Protein AF-A0A317GYB8-F1 (afdb_monomer_lite)

pLDDT: mean 86.8, std 8.19, range [47.94, 96.81]

Foldseek 3Di:
DVVVLVVLLVVLVVVCVVVVQDQDDDDPPPVVVVVVNVVSVVVCCCSRVVVSVVVVVVVVVVVVVVCVVVVVPVDPDDDDPDDDDDDVVNVVVVVVVVVVVVVVVVVVVVVVVVVVD

Secondary structure (DSSP, 8-state):
-HHHHHHHHHHHHHHHHHTT---PPPPTT-HHHHHHHHHHHHHHHHHHHHHHHHHHHHHHHHHHHHHHHTTTTSSSSPPPSS--PPPHHHHHHHHHHHHHHHHHHHHHHHHHHTT--

Radius of gyration: 27.17 Å; chains: 1; bounding box: 55×58×52 Å

Structure (mmCIF, N/CA/C/O backbone):
data_AF-A0A317GYB8-F1
#
_entry.id   AF-A0A317GYB8-F1
#
loop_
_atom_site.group_PDB
_atom_site.id
_atom_site.type_symbol
_atom_site.label_atom_id
_atom_site.label_alt_id
_atom_site.label_comp_id
_atom_site.label_asym_id
_atom_site.label_entity_id
_atom_site.label_seq_id
_atom_site.pdbx_PDB_ins_code
_atom_site.Cartn_x
_atom_site.Cartn_y
_atom_site.Cartn_z
_atom_site.occupancy
_atom_site.B_iso_or_equiv
_atom_site.auth_seq_id
_atom_site.auth_comp_id
_atom_site.auth_asym_id
_atom_site.auth_atom_id
_atom_site.pdbx_PDB_model_num
ATOM 1 N N . PHE A 1 1 ? -5.951 -6.528 -1.187 1.00 78.00 1 PHE A N 1
ATOM 2 C CA . PHE A 1 1 ? -5.927 -5.992 0.193 1.00 78.00 1 PHE A CA 1
ATOM 3 C C . PHE A 1 1 ? -6.118 -4.489 0.255 1.00 78.00 1 PHE A C 1
ATOM 5 O O . PHE A 1 1 ? -7.023 -4.073 0.957 1.00 78.00 1 PHE A O 1
ATOM 12 N N . LEU A 1 2 ? -5.354 -3.682 -0.494 1.00 83.19 2 LEU A N 1
ATOM 13 C CA . LEU A 1 2 ? -5.526 -2.219 -0.523 1.00 83.19 2 LEU A CA 1
ATOM 14 C C . LEU A 1 2 ? -6.976 -1.738 -0.734 1.00 83.19 2 LEU A C 1
ATOM 16 O O . LEU A 1 2 ? -7.438 -0.978 0.111 1.00 83.19 2 LEU A O 1
ATOM 20 N N . PRO A 1 3 ? -7.738 -2.206 -1.746 1.00 90.25 3 PRO A N 1
ATOM 21 C CA . PRO A 1 3 ? -9.119 -1.742 -1.925 1.00 90.25 3 PRO A CA 1
ATOM 22 C C . PRO A 1 3 ? -10.014 -2.066 -0.718 1.00 90.25 3 PRO A C 1
ATOM 24 O O . PRO A 1 3 ? -10.747 -1.208 -0.245 1.00 90.25 3 PRO A O 1
ATOM 27 N N . GLN A 1 4 ? -9.875 -3.265 -0.146 1.00 88.19 4 GLN A N 1
ATOM 28 C CA . GLN A 1 4 ? -10.624 -3.680 1.047 1.00 88.19 4 GLN A CA 1
ATOM 29 C C . GLN A 1 4 ? -10.243 -2.869 2.294 1.00 88.19 4 GLN A C 1
ATOM 31 O O . GLN A 1 4 ? -11.084 -2.617 3.151 1.00 88.19 4 GLN A O 1
ATOM 36 N N . LEU A 1 5 ? -8.974 -2.472 2.430 1.00 88.12 5 LEU A N 1
ATOM 37 C CA . LEU A 1 5 ? -8.531 -1.612 3.529 1.00 88.12 5 LEU A CA 1
ATOM 38 C C . LEU A 1 5 ? -9.099 -0.199 3.391 1.00 88.12 5 LEU A C 1
ATOM 40 O O . LEU A 1 5 ? -9.529 0.368 4.393 1.00 88.12 5 LEU A O 1
ATOM 44 N N . VAL A 1 6 ? -9.142 0.345 2.173 1.00 90.25 6 VAL A N 1
ATOM 45 C CA . VAL A 1 6 ? -9.744 1.658 1.897 1.00 90.25 6 VAL A CA 1
ATOM 46 C C . VAL A 1 6 ? -11.230 1.649 2.242 1.00 90.25 6 VAL A C 1
ATOM 48 O O . VAL A 1 6 ? -11.672 2.502 3.004 1.00 90.25 6 VAL A O 1
ATOM 51 N N . GLU A 1 7 ? -11.976 0.648 1.779 1.00 91.88 7 GLU A N 1
ATOM 52 C CA . GLU A 1 7 ? -13.403 0.488 2.086 1.00 91.88 7 GLU A CA 1
ATOM 53 C C . GLU A 1 7 ? -13.669 0.376 3.597 1.00 91.88 7 GLU A C 1
ATOM 55 O O . GLU A 1 7 ? -14.547 1.030 4.151 1.00 91.88 7 GLU A O 1
ATOM 60 N N . ARG A 1 8 ? -12.856 -0.401 4.319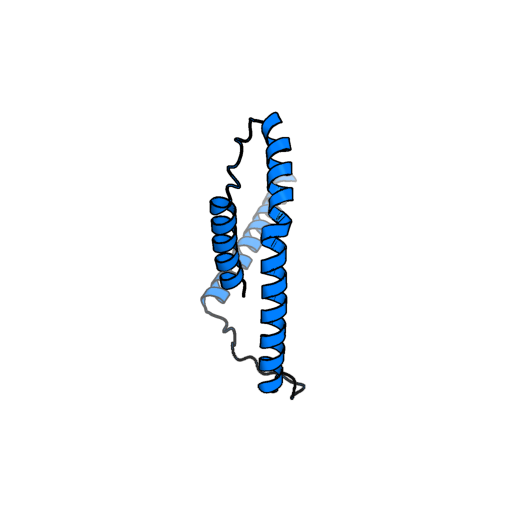 1.00 88.88 8 ARG A N 1
ATOM 61 C CA . ARG A 1 8 ? -12.972 -0.499 5.784 1.00 88.88 8 ARG A CA 1
ATOM 62 C C . ARG A 1 8 ? -12.637 0.820 6.475 1.00 88.88 8 ARG A C 1
ATOM 64 O O . ARG A 1 8 ? -13.249 1.156 7.484 1.00 88.88 8 ARG A O 1
ATOM 71 N N . THR A 1 9 ? -11.674 1.563 5.939 1.00 89.50 9 THR A N 1
ATOM 72 C CA . THR A 1 9 ? -11.283 2.871 6.471 1.00 89.50 9 THR A CA 1
ATOM 73 C C . THR A 1 9 ? -12.410 3.883 6.294 1.00 89.50 9 THR A C 1
ATOM 75 O O . THR A 1 9 ? -12.722 4.591 7.246 1.00 89.50 9 THR A O 1
ATOM 78 N N . THR A 1 10 ? -13.075 3.928 5.134 1.00 90.38 10 THR A N 1
ATOM 79 C CA . THR A 1 10 ? -14.205 4.845 4.909 1.00 90.38 10 THR A CA 1
ATOM 80 C C . THR A 1 10 ? -15.386 4.524 5.823 1.00 90.38 10 THR A C 1
ATOM 82 O O . THR A 1 10 ? -15.948 5.441 6.420 1.00 90.38 10 THR A O 1
ATOM 85 N N . VAL A 1 11 ? -15.702 3.242 6.026 1.00 90.62 11 VAL A N 1
ATOM 86 C CA . VAL A 1 11 ? -16.730 2.814 6.991 1.00 90.62 11 VAL A CA 1
ATOM 87 C C . VAL A 1 11 ? -16.359 3.232 8.416 1.00 90.62 11 VAL A C 1
ATOM 89 O O . VAL A 1 11 ? -17.193 3.768 9.141 1.00 90.62 11 VAL A O 1
ATOM 92 N N . LEU A 1 12 ? -15.104 3.045 8.833 1.00 90.00 12 LEU A N 1
ATOM 93 C CA . LEU A 1 12 ? -14.664 3.469 10.166 1.00 90.00 12 LEU A CA 1
ATOM 94 C C . LEU A 1 12 ? -14.715 4.987 10.339 1.00 90.00 12 LEU A C 1
ATOM 96 O O . LEU A 1 12 ? -15.111 5.457 11.404 1.00 90.00 12 LEU A O 1
ATOM 100 N N . VAL A 1 13 ? -14.382 5.754 9.300 1.00 88.12 13 VAL A N 1
ATOM 101 C CA . VAL A 1 13 ? -14.536 7.214 9.303 1.00 88.12 13 VAL A CA 1
ATOM 102 C C . VAL A 1 13 ? -16.006 7.602 9.477 1.00 88.12 13 VAL A C 1
ATOM 104 O O . VAL A 1 13 ? -16.301 8.469 10.297 1.00 88.12 13 VAL A O 1
ATOM 107 N N . GLN A 1 14 ? -16.937 6.928 8.798 1.00 88.94 14 GLN A N 1
ATOM 108 C CA . GLN A 1 14 ? -18.375 7.158 8.986 1.00 88.94 14 GLN A CA 1
ATOM 109 C C . GLN A 1 14 ? -18.834 6.814 10.410 1.00 88.94 14 GLN A C 1
ATOM 111 O O . GLN A 1 14 ? -19.559 7.589 11.027 1.00 88.94 14 GLN A O 1
ATOM 116 N N . VAL A 1 15 ? -18.376 5.695 10.979 1.00 90.19 15 VAL A N 1
ATOM 117 C CA . VAL A 1 15 ? -18.691 5.313 12.369 1.00 90.19 15 VAL A CA 1
ATOM 118 C C . VAL A 1 15 ? -18.174 6.354 13.363 1.00 90.19 15 VAL A C 1
ATOM 120 O O . VAL A 1 15 ? -18.862 6.699 14.322 1.00 90.19 15 VAL A O 1
ATOM 123 N N . VAL A 1 16 ? -16.971 6.874 13.133 1.00 88.88 16 VAL A N 1
ATOM 124 C CA . VAL A 1 16 ? -16.384 7.950 13.937 1.00 88.88 16 VAL A CA 1
ATOM 125 C C . VAL A 1 16 ? -17.213 9.233 13.828 1.00 88.88 16 VAL A C 1
ATOM 127 O O . VAL A 1 16 ? -17.499 9.851 14.853 1.00 88.88 16 VAL A O 1
ATOM 130 N N . GLN A 1 17 ? -17.672 9.594 12.628 1.00 87.88 17 GLN A N 1
ATOM 131 C CA . GLN A 1 17 ? -18.559 10.744 12.425 1.00 87.88 17 GLN A CA 1
ATOM 132 C C . GLN A 1 17 ? -19.902 10.572 13.150 1.00 87.88 17 GLN A C 1
ATOM 134 O O . GLN A 1 17 ? -20.348 11.493 13.831 1.00 87.88 17 GLN A O 1
ATOM 139 N N . VAL A 1 18 ? -20.511 9.380 13.096 1.00 89.81 18 VAL A N 1
ATOM 140 C CA . VAL A 1 18 ? -21.752 9.060 13.832 1.00 89.81 18 VAL A CA 1
ATOM 141 C C . VAL A 1 18 ? -21.551 9.125 15.350 1.00 89.81 18 VAL A C 1
ATOM 143 O O . VAL A 1 18 ? -22.463 9.511 16.077 1.00 89.81 18 VAL A O 1
ATOM 146 N N . ARG A 1 19 ? -20.348 8.817 15.850 1.00 85.88 19 ARG A N 1
ATOM 147 C CA . ARG A 1 19 ? -19.984 8.994 17.269 1.00 85.88 19 ARG A CA 1
ATOM 148 C C . ARG A 1 19 ? -19.813 10.462 17.690 1.00 85.88 19 ARG A C 1
ATOM 150 O O . ARG A 1 19 ? -19.495 10.712 18.849 1.00 85.88 19 ARG A O 1
ATOM 157 N N . GLY A 1 20 ? -20.021 11.418 16.784 1.00 82.38 20 GLY A N 1
ATOM 158 C CA . GLY A 1 20 ? -19.946 12.852 17.066 1.00 82.38 20 GLY A CA 1
ATOM 159 C C . GLY A 1 20 ? -18.554 13.457 16.887 1.00 82.38 20 GLY A C 1
ATOM 160 O O . GLY A 1 20 ? -18.337 14.608 17.265 1.00 82.38 20 GLY A O 1
ATOM 161 N N . TYR A 1 21 ? -17.598 12.719 16.313 1.00 83.50 21 TYR A N 1
ATOM 162 C CA . TYR A 1 21 ? -16.298 13.288 15.967 1.00 83.50 21 TYR A CA 1
ATOM 163 C C . TYR A 1 21 ? -16.390 14.045 14.643 1.00 83.50 21 TYR A C 1
ATOM 165 O O . TYR A 1 21 ? -16.518 13.453 13.572 1.00 83.50 21 TYR A O 1
ATOM 173 N N . ASP A 1 22 ? -16.269 15.367 14.718 1.00 78.62 22 ASP A N 1
ATOM 174 C CA . ASP A 1 22 ? -16.180 16.212 13.536 1.00 78.62 22 ASP A CA 1
ATOM 175 C C . ASP A 1 22 ? -14.726 16.289 13.031 1.00 78.62 22 ASP A C 1
ATOM 177 O O . ASP A 1 22 ? -13.849 16.867 13.689 1.00 78.62 22 ASP A O 1
ATOM 181 N N . LEU A 1 23 ? -14.487 15.681 11.864 1.00 79.44 23 LEU A N 1
ATOM 182 C CA . LEU A 1 23 ? -13.208 15.644 11.145 1.00 79.44 23 LEU A CA 1
ATOM 183 C C . LEU A 1 23 ? -13.114 16.723 10.048 1.00 79.44 23 LEU A C 1
ATOM 185 O O . LEU A 1 23 ? -12.291 16.607 9.141 1.00 79.44 23 LEU A O 1
ATOM 189 N N . THR A 1 24 ? -13.944 17.768 10.097 1.00 82.25 24 THR A N 1
ATOM 190 C CA . THR A 1 24 ? -13.872 18.897 9.158 1.00 82.25 24 THR A CA 1
ATOM 191 C C . THR A 1 24 ? -12.483 19.542 9.133 1.00 82.25 24 THR A C 1
ATOM 193 O O . THR A 1 24 ? -11.928 19.939 10.164 1.00 82.25 24 THR A O 1
ATOM 196 N N . LEU A 1 25 ? -11.914 19.655 7.928 1.00 80.06 25 LEU A N 1
ATOM 197 C CA . LEU A 1 25 ? -10.609 20.275 7.725 1.00 80.06 25 LEU A CA 1
ATOM 198 C C . LEU A 1 25 ? -10.720 21.801 7.900 1.00 80.06 25 LEU A C 1
ATOM 200 O O . LEU A 1 25 ? -11.547 22.429 7.230 1.00 80.06 25 LEU A O 1
ATOM 204 N N . PRO A 1 26 ? -9.879 22.429 8.744 1.00 84.56 26 PRO A N 1
ATOM 205 C CA . PRO A 1 26 ? -9.799 23.883 8.810 1.00 84.56 26 PRO A CA 1
ATOM 206 C C . PRO A 1 26 ? -9.227 24.451 7.503 1.00 84.56 26 PRO A C 1
ATOM 208 O O . PRO A 1 26 ? -8.368 23.844 6.859 1.00 84.56 26 PRO A O 1
ATOM 211 N N . ARG A 1 27 ? -9.672 25.653 7.108 1.00 84.88 27 ARG A N 1
ATOM 212 C CA . ARG A 1 27 ? -9.084 26.357 5.953 1.00 84.88 27 ARG A CA 1
ATOM 213 C C . ARG A 1 27 ? -7.620 26.687 6.257 1.00 84.88 27 ARG A C 1
ATOM 215 O O . ARG A 1 27 ? -7.273 27.006 7.390 1.00 84.88 27 ARG A O 1
ATOM 222 N N . TRP A 1 28 ? -6.761 26.657 5.241 1.00 78.81 28 TRP A N 1
ATOM 223 C CA . TRP A 1 28 ? -5.309 26.806 5.418 1.00 78.81 28 TRP A CA 1
ATOM 224 C C . TRP A 1 28 ? -4.876 28.110 6.115 1.00 78.81 28 TRP A C 1
ATOM 226 O O . TRP A 1 28 ? -3.917 28.100 6.875 1.00 78.81 28 TRP A O 1
ATOM 236 N N . TRP A 1 29 ? -5.630 29.202 5.948 1.00 79.94 29 TRP A N 1
ATOM 237 C CA . TRP A 1 29 ? -5.384 30.491 6.612 1.00 79.94 29 TRP A CA 1
ATOM 238 C C . TRP A 1 29 ? -5.757 30.539 8.108 1.00 79.94 29 TRP A C 1
ATOM 240 O O . TRP A 1 29 ? -5.445 31.510 8.790 1.00 79.94 29 TRP A O 1
ATOM 250 N N . GLN A 1 30 ? -6.449 29.529 8.643 1.00 82.69 30 GLN A N 1
ATOM 251 C CA . GLN A 1 30 ? -6.950 29.505 10.023 1.00 82.69 30 GLN A CA 1
ATOM 252 C C . GLN A 1 30 ? -5.959 28.818 10.977 1.00 82.69 30 GLN A C 1
ATOM 254 O O . GLN A 1 30 ? -6.272 27.810 11.613 1.00 82.69 30 GLN A O 1
ATOM 259 N N . THR A 1 31 ? -4.755 29.379 11.104 1.00 76.75 31 THR A N 1
ATOM 260 C CA . THR A 1 31 ? -3.642 28.841 11.913 1.00 76.75 31 THR A CA 1
ATOM 261 C C . THR A 1 31 ? -3.974 28.479 13.373 1.00 76.75 31 THR A C 1
ATOM 263 O O . THR A 1 31 ? -3.530 27.413 13.802 1.00 76.75 31 THR A O 1
ATOM 266 N N . PRO A 1 32 ? -4.782 29.227 14.160 1.00 79.69 32 PRO A N 1
ATOM 267 C CA . PRO A 1 32 ? -5.058 28.829 15.547 1.00 79.69 32 PRO A CA 1
ATOM 268 C C . PRO A 1 32 ? -5.976 27.599 15.657 1.00 79.69 32 PRO A C 1
ATOM 270 O O . PRO A 1 32 ? -5.931 26.870 16.648 1.00 79.69 32 PRO A O 1
ATOM 273 N N . TYR A 1 33 ? -6.782 27.316 14.628 1.00 80.94 33 TYR A N 1
ATOM 274 C CA . TYR A 1 33 ? -7.692 26.166 14.608 1.00 80.94 33 TYR A CA 1
ATOM 275 C C . TYR A 1 33 ? -6.977 24.855 14.258 1.00 80.94 33 TYR A C 1
ATOM 277 O O . TYR A 1 33 ? -7.483 23.776 14.579 1.00 80.94 33 TYR A O 1
ATOM 285 N N . TRP A 1 34 ? -5.782 24.937 13.664 1.00 81.94 34 TRP A N 1
ATOM 286 C CA . TRP A 1 34 ? -4.964 23.774 13.321 1.00 81.94 34 TRP A CA 1
ATOM 287 C C . TRP A 1 34 ? -4.502 22.990 14.553 1.00 81.94 34 TRP A C 1
ATOM 289 O O . TRP A 1 34 ? -4.623 21.767 14.562 1.00 81.94 34 TRP A O 1
ATOM 299 N N . PHE A 1 35 ? -4.072 23.659 15.629 1.00 84.12 35 PHE A N 1
ATOM 300 C CA . PHE A 1 35 ? -3.673 22.974 16.869 1.00 84.12 35 PHE A CA 1
ATOM 301 C C . PHE A 1 35 ? -4.826 22.165 17.477 1.00 84.12 35 PHE A C 1
ATOM 303 O O . PHE A 1 35 ? -4.663 21.002 17.851 1.00 84.12 35 PHE A O 1
ATOM 310 N N . ARG A 1 36 ? -6.031 22.748 17.503 1.00 83.19 36 ARG A N 1
ATOM 311 C CA . ARG A 1 36 ? -7.241 22.072 17.994 1.00 83.19 36 ARG A CA 1
ATOM 312 C C . ARG A 1 36 ? -7.684 20.935 17.069 1.00 83.19 36 ARG A C 1
ATOM 314 O O . ARG A 1 36 ? -8.214 19.933 17.542 1.00 83.19 36 ARG A O 1
ATOM 321 N N . TYR A 1 37 ? -7.485 21.075 15.759 1.00 85.75 37 TYR A N 1
ATOM 322 C CA . TYR A 1 37 ? -7.740 20.010 14.789 1.00 85.75 37 TYR A CA 1
ATOM 323 C C . TYR A 1 37 ? -6.798 18.817 14.994 1.00 85.75 37 TYR A C 1
ATOM 325 O O . TYR A 1 37 ? -7.278 17.692 15.097 1.00 85.75 37 TYR A O 1
ATOM 333 N N . ILE A 1 38 ? -5.492 19.049 15.166 1.00 85.25 38 ILE A N 1
ATOM 334 C CA . ILE A 1 38 ? -4.516 17.978 15.430 1.00 85.25 38 ILE A CA 1
ATOM 335 C C . ILE A 1 38 ? -4.887 17.204 16.701 1.00 85.25 38 ILE A C 1
ATOM 337 O O . ILE A 1 38 ? -4.929 15.977 16.668 1.00 85.25 38 ILE A O 1
ATOM 341 N N . GLY A 1 39 ? -5.244 17.893 17.792 1.00 84.88 39 GLY A N 1
ATOM 342 C CA . GLY A 1 39 ? -5.691 17.232 19.025 1.00 84.88 39 GLY A CA 1
ATOM 343 C C . GLY A 1 39 ? -6.922 16.334 18.825 1.00 84.88 39 GLY A C 1
ATOM 344 O O . GLY A 1 39 ? -6.963 15.217 19.340 1.00 84.88 39 GLY A O 1
ATOM 345 N N . ARG A 1 40 ? -7.897 16.775 18.013 1.00 84.62 40 ARG A N 1
ATOM 346 C CA . ARG A 1 40 ? -9.069 15.958 17.639 1.00 84.62 40 ARG A CA 1
ATOM 347 C C . ARG A 1 40 ? -8.673 14.727 16.823 1.00 84.62 40 ARG A C 1
ATOM 349 O O . ARG A 1 40 ? -9.126 13.628 17.127 1.00 84.62 40 ARG A O 1
ATOM 356 N N . VAL A 1 41 ? -7.817 14.903 15.815 1.00 84.94 41 VAL A N 1
ATOM 357 C CA . VAL A 1 41 ? -7.356 13.813 14.940 1.00 84.94 41 VAL A CA 1
ATOM 358 C C . VAL A 1 41 ? -6.586 12.759 15.734 1.00 84.94 41 VAL A C 1
ATOM 360 O O . VAL A 1 41 ? -6.853 11.568 15.582 1.00 84.94 41 VAL A O 1
ATOM 363 N N . VAL A 1 42 ? -5.687 13.178 16.627 1.00 86.19 42 VAL A N 1
ATOM 364 C CA . VAL A 1 42 ? -4.920 12.263 17.488 1.00 86.19 42 VAL A CA 1
ATOM 365 C C . VAL A 1 42 ? -5.844 11.450 18.402 1.00 86.19 42 VAL A C 1
ATOM 367 O O . VAL A 1 42 ? -5.619 10.255 18.571 1.00 86.19 42 VAL A O 1
ATOM 370 N N . GLY A 1 43 ? -6.917 12.050 18.931 1.00 84.81 43 GLY A N 1
ATOM 371 C CA . GLY A 1 43 ? -7.907 11.336 19.748 1.00 84.81 43 GLY A CA 1
ATOM 372 C C . GLY A 1 43 ? -8.725 10.291 18.974 1.00 84.81 43 GLY A C 1
ATOM 373 O O . GLY A 1 43 ? -9.103 9.263 19.532 1.00 84.81 43 GLY A O 1
ATOM 374 N N . VAL A 1 44 ? -8.965 10.519 17.681 1.00 86.94 44 VAL A N 1
ATOM 375 C CA . VAL A 1 44 ? -9.683 9.587 16.791 1.00 86.94 44 VAL A CA 1
ATOM 376 C C . VAL A 1 44 ? -8.789 8.445 16.303 1.00 86.94 44 VAL A C 1
ATOM 378 O O . VAL A 1 44 ? -9.270 7.336 16.065 1.00 86.94 44 VAL A O 1
ATOM 381 N N . LEU A 1 45 ? -7.487 8.696 16.176 1.00 87.38 45 LEU A N 1
ATOM 382 C CA . LEU A 1 45 ? -6.499 7.756 15.650 1.00 87.38 45 LEU A CA 1
ATOM 383 C C . LEU A 1 45 ? -6.589 6.348 16.281 1.00 87.38 45 LEU A C 1
ATOM 385 O O . LEU A 1 45 ? -6.759 5.391 15.525 1.00 87.38 45 LEU A O 1
ATOM 389 N N . PRO A 1 46 ? -6.584 6.161 17.618 1.00 86.94 46 PRO A N 1
ATOM 390 C CA . PRO A 1 46 ? -6.697 4.825 18.209 1.00 86.94 46 PRO A CA 1
ATOM 391 C C . PRO A 1 46 ? -8.031 4.133 17.889 1.00 86.94 46 PRO A C 1
ATOM 393 O O . PRO A 1 46 ? -8.054 2.919 17.692 1.00 86.94 46 PRO A O 1
ATOM 396 N N . ILE A 1 47 ? -9.128 4.887 17.769 1.00 87.00 47 ILE A N 1
ATOM 397 C CA . ILE A 1 47 ? -10.467 4.348 17.477 1.00 87.00 47 ILE A CA 1
ATOM 398 C C . ILE A 1 47 ? -10.519 3.732 16.076 1.00 87.00 47 ILE A C 1
ATOM 400 O O . ILE A 1 47 ? -11.220 2.745 15.871 1.00 87.00 47 ILE A O 1
ATOM 404 N N . VAL A 1 48 ? -9.772 4.284 15.118 1.00 88.31 48 VAL A N 1
ATOM 405 C CA . VAL A 1 48 ? -9.725 3.786 13.734 1.00 88.31 48 VAL A CA 1
ATOM 406 C C . VAL A 1 48 ? -8.607 2.760 13.547 1.00 88.31 48 VAL A C 1
ATOM 408 O O . VAL A 1 48 ? -8.816 1.703 12.949 1.00 88.31 48 VAL A O 1
ATOM 411 N N . THR A 1 49 ? -7.415 3.032 14.074 1.00 89.31 49 THR A N 1
ATOM 412 C CA . THR A 1 49 ? -6.224 2.212 13.824 1.00 89.31 49 THR A CA 1
ATOM 413 C C . THR A 1 49 ? -6.292 0.857 14.513 1.00 89.31 49 THR A C 1
ATOM 415 O O . THR A 1 49 ? -5.934 -0.139 13.889 1.00 89.31 49 THR A O 1
ATOM 418 N N . ILE A 1 50 ? -6.779 0.780 15.757 1.00 93.12 50 ILE A N 1
ATOM 419 C CA . ILE A 1 50 ? -6.882 -0.495 16.484 1.00 93.12 50 ILE A CA 1
ATOM 420 C C . ILE A 1 50 ? -7.756 -1.508 15.722 1.00 93.12 50 ILE A C 1
ATOM 422 O O . ILE A 1 50 ? -7.258 -2.597 15.427 1.00 93.12 50 ILE A O 1
ATOM 426 N N . PRO A 1 51 ? -9.014 -1.202 15.338 1.00 90.62 51 PRO A N 1
ATOM 427 C CA . PRO A 1 51 ? -9.834 -2.163 14.607 1.00 90.62 51 PRO A CA 1
ATOM 428 C C . PRO A 1 51 ? -9.277 -2.481 13.217 1.00 90.62 51 PRO A C 1
ATOM 430 O O . PRO A 1 51 ? -9.359 -3.636 12.799 1.00 90.62 51 PRO A O 1
ATOM 433 N N . LEU A 1 52 ? -8.667 -1.519 12.511 1.00 92.19 52 LEU A N 1
ATOM 434 C CA . LEU A 1 52 ? -7.987 -1.806 11.241 1.00 92.19 52 LEU A CA 1
ATOM 435 C C . LEU A 1 52 ? -6.834 -2.792 11.424 1.00 92.19 52 LEU A C 1
ATOM 437 O O . LEU A 1 52 ? -6.724 -3.743 10.652 1.00 92.19 52 LEU A O 1
ATOM 441 N N . LEU A 1 53 ? -6.004 -2.590 12.446 1.00 93.31 53 LEU A N 1
ATOM 442 C CA . LEU A 1 53 ? -4.838 -3.419 12.723 1.00 93.31 53 LEU A CA 1
ATOM 443 C C . LEU A 1 53 ? -5.253 -4.828 13.148 1.00 93.31 53 LEU A C 1
ATOM 445 O O . LEU A 1 53 ? -4.763 -5.801 12.581 1.00 93.31 53 LEU A O 1
ATOM 449 N N . VAL A 1 54 ? -6.209 -4.955 14.072 1.00 94.06 54 VAL A N 1
ATOM 450 C CA . VAL A 1 54 ? -6.747 -6.260 14.499 1.00 94.06 54 VAL A CA 1
ATOM 451 C C . VAL A 1 54 ? -7.337 -7.020 13.311 1.00 94.06 54 VAL A C 1
ATOM 453 O O . VAL A 1 54 ? -7.085 -8.213 13.133 1.00 94.06 54 VAL A O 1
ATOM 456 N N . ASN A 1 55 ? -8.087 -6.329 12.456 1.00 90.94 55 ASN A N 1
ATOM 457 C CA . ASN A 1 55 ? -8.681 -6.922 11.266 1.00 90.94 55 ASN A CA 1
ATOM 458 C C . ASN A 1 55 ? -7.624 -7.306 10.217 1.00 90.94 55 ASN A C 1
ATOM 460 O O . ASN A 1 55 ? -7.744 -8.346 9.572 1.00 90.94 55 ASN A O 1
ATOM 464 N N . ALA A 1 56 ? -6.564 -6.509 10.065 1.00 91.88 56 ALA A N 1
ATOM 465 C CA . ALA A 1 56 ? -5.435 -6.838 9.204 1.00 91.88 56 ALA A CA 1
ATOM 466 C C . ALA A 1 56 ? -4.692 -8.082 9.710 1.00 91.88 56 ALA A C 1
ATOM 468 O O . ALA A 1 56 ? -4.464 -8.997 8.925 1.00 91.88 56 ALA A O 1
ATOM 469 N N . LEU A 1 57 ? -4.392 -8.167 11.011 1.00 94.88 57 LEU A N 1
ATOM 470 C CA . LEU A 1 57 ? -3.758 -9.342 11.618 1.00 94.88 57 LEU A CA 1
ATOM 471 C C . LEU A 1 57 ? -4.605 -10.605 11.429 1.00 94.88 57 LEU A C 1
ATOM 473 O O . LEU A 1 57 ? -4.084 -11.636 11.005 1.00 94.88 57 LEU A O 1
ATOM 477 N N . ARG A 1 58 ? -5.919 -10.514 11.676 1.00 93.38 58 ARG A N 1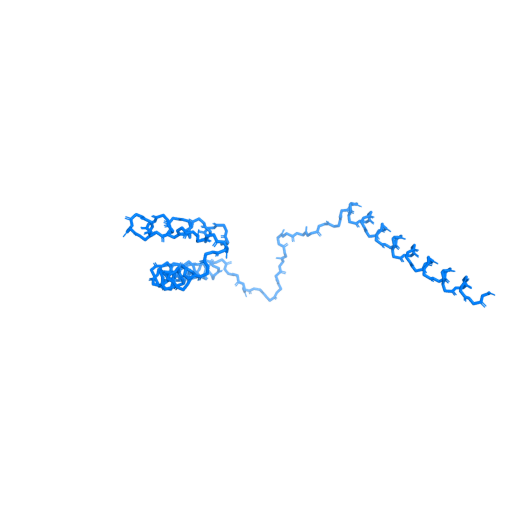
ATOM 478 C CA . ARG A 1 58 ? -6.859 -11.621 11.448 1.00 93.38 58 ARG A CA 1
ATOM 479 C C . ARG A 1 58 ? -6.916 -12.033 9.975 1.00 93.38 58 ARG A C 1
ATOM 481 O O . ARG A 1 58 ? -6.921 -13.221 9.675 1.00 93.38 58 ARG A O 1
ATOM 488 N N . ASN A 1 59 ? -6.967 -11.080 9.047 1.00 92.94 59 ASN A N 1
ATOM 489 C CA . ASN A 1 59 ? -6.955 -11.403 7.621 1.00 92.94 59 ASN A CA 1
ATOM 490 C C . ASN A 1 59 ? -5.645 -12.089 7.218 1.00 92.94 59 ASN A C 1
ATOM 492 O O . ASN A 1 59 ? -5.677 -13.066 6.474 1.00 92.94 59 ASN A O 1
ATOM 496 N N . THR A 1 60 ? -4.507 -11.600 7.713 1.00 94.06 60 THR A N 1
ATOM 497 C CA . THR A 1 60 ? -3.191 -12.175 7.423 1.00 94.06 60 THR A CA 1
ATOM 498 C C . THR A 1 60 ? -3.069 -13.597 7.956 1.00 94.06 60 THR A C 1
ATOM 500 O O . THR A 1 60 ? -2.574 -14.453 7.233 1.00 94.06 60 THR A O 1
ATOM 503 N N . SER A 1 61 ? -3.558 -13.888 9.166 1.00 95.88 61 SER A N 1
ATOM 504 C CA . SER A 1 61 ? -3.505 -15.251 9.711 1.00 95.88 61 SER A CA 1
ATOM 505 C C . SER A 1 61 ? -4.366 -16.235 8.914 1.00 95.88 61 SER A C 1
ATOM 507 O O . SER A 1 61 ? -3.917 -17.337 8.606 1.00 95.88 61 SER A O 1
ATOM 509 N N . VAL A 1 62 ? -5.569 -15.822 8.503 1.00 95.75 62 VAL A N 1
ATOM 510 C CA . VAL A 1 62 ? -6.435 -16.635 7.633 1.00 95.75 62 VAL A CA 1
ATOM 511 C C . VAL A 1 62 ? -5.783 -16.854 6.268 1.00 95.75 62 VAL A C 1
ATOM 513 O O . VAL A 1 62 ? -5.794 -17.968 5.749 1.00 95.75 62 VAL A O 1
ATOM 516 N N . LEU A 1 63 ? -5.178 -15.819 5.683 1.00 95.00 63 LEU A N 1
ATOM 517 C CA . LEU A 1 63 ? -4.474 -15.947 4.408 1.00 95.00 63 LEU A CA 1
ATOM 518 C C . LEU A 1 63 ? -3.257 -16.850 4.504 1.00 95.00 63 LEU A C 1
ATOM 520 O O . LEU A 1 63 ? -3.064 -17.648 3.596 1.00 95.00 63 LEU A O 1
ATOM 524 N N . ALA A 1 64 ? -2.472 -16.749 5.575 1.00 94.25 64 ALA A N 1
ATOM 525 C CA . ALA A 1 64 ? -1.337 -17.633 5.810 1.00 94.25 64 ALA A CA 1
ATOM 526 C C . ALA A 1 64 ? -1.799 -19.095 5.853 1.00 94.25 64 ALA A C 1
ATOM 528 O O . ALA A 1 64 ? -1.291 -19.914 5.097 1.00 94.25 64 ALA A O 1
ATOM 529 N N . MET A 1 65 ? -2.864 -19.391 6.604 1.00 94.94 65 MET A N 1
ATOM 530 C CA . MET A 1 65 ? -3.449 -20.734 6.660 1.00 94.94 65 MET A CA 1
ATOM 531 C C . MET A 1 65 ? -3.934 -21.230 5.288 1.00 94.94 65 MET A C 1
ATOM 533 O O . MET A 1 65 ? -3.716 -22.385 4.933 1.00 94.94 65 MET A O 1
ATOM 537 N N . VAL A 1 66 ? -4.571 -20.371 4.486 1.00 95.69 66 VAL A N 1
ATOM 538 C CA . VAL A 1 66 ? -5.019 -20.725 3.124 1.00 95.69 66 VAL A CA 1
ATOM 539 C C . VAL A 1 66 ? -3.836 -20.938 2.175 1.00 95.69 66 VAL A C 1
ATOM 541 O O . VAL A 1 66 ? -3.894 -21.801 1.299 1.00 95.69 66 VAL A O 1
ATOM 544 N N . VAL A 1 67 ? -2.776 -20.146 2.321 1.00 93.00 67 VAL A N 1
ATOM 545 C CA . VAL A 1 67 ? -1.532 -20.263 1.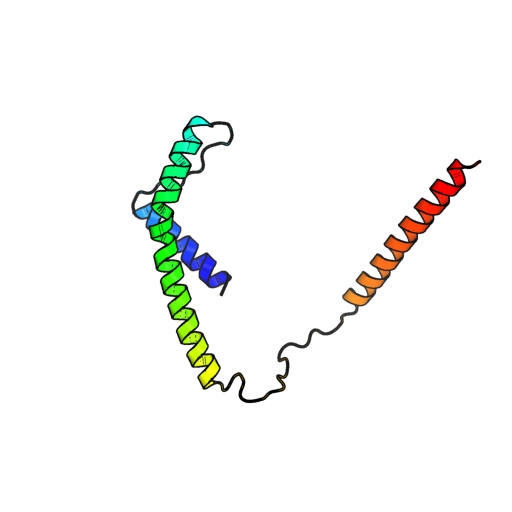551 1.00 93.00 67 VAL A CA 1
ATOM 546 C C . VAL A 1 67 ? -0.853 -21.596 1.875 1.00 93.00 67 VAL A C 1
ATOM 548 O O . VAL A 1 67 ? -0.540 -22.350 0.950 1.00 93.00 67 VAL A O 1
ATOM 551 N N . ASP A 1 68 ? -0.746 -21.939 3.156 1.00 92.06 68 ASP A N 1
ATOM 552 C CA . ASP A 1 68 ? -0.189 -23.211 3.619 1.00 92.06 68 ASP A CA 1
ATOM 553 C C . ASP A 1 68 ? -1.040 -24.404 3.159 1.00 92.06 68 ASP A C 1
ATOM 555 O O . ASP A 1 68 ? -0.508 -25.368 2.609 1.00 92.06 68 ASP A O 1
ATOM 559 N N . ALA A 1 69 ? -2.372 -24.314 3.260 1.00 94.31 69 ALA A N 1
ATOM 560 C CA . ALA A 1 69 ? -3.292 -25.352 2.781 1.00 94.31 69 ALA A CA 1
ATOM 561 C C . ALA A 1 69 ? -3.211 -25.579 1.259 1.00 94.31 69 ALA A C 1
ATOM 563 O O . ALA A 1 69 ? -3.463 -26.681 0.776 1.00 94.31 69 ALA A O 1
ATOM 564 N N . ARG A 1 70 ? -2.839 -24.548 0.490 1.00 90.81 70 ARG A N 1
ATOM 565 C CA . ARG A 1 70 ? -2.587 -24.635 -0.960 1.00 90.81 70 ARG A CA 1
ATOM 566 C C . ARG A 1 70 ? -1.156 -25.062 -1.299 1.00 90.81 70 ARG A C 1
ATOM 568 O O . ARG A 1 70 ? -0.774 -24.995 -2.466 1.00 90.81 70 ARG A O 1
ATOM 575 N N . ALA A 1 71 ? -0.370 -25.479 -0.306 1.00 89.56 71 ALA A N 1
ATOM 576 C CA . ALA A 1 71 ? 1.018 -25.900 -0.462 1.00 89.56 71 ALA A CA 1
ATOM 577 C C . ALA A 1 71 ? 1.908 -24.830 -1.131 1.00 89.56 71 ALA A C 1
ATOM 579 O O . ALA A 1 71 ? 2.859 -25.143 -1.859 1.00 89.56 71 ALA A O 1
ATOM 580 N N . PHE A 1 72 ? 1.623 -23.543 -0.893 1.00 82.94 72 PHE A N 1
ATOM 581 C CA . PHE A 1 72 ? 2.469 -22.460 -1.392 1.00 82.94 72 PHE A CA 1
ATOM 582 C C . PHE A 1 72 ? 3.847 -22.519 -0.724 1.00 82.94 72 PHE A C 1
ATOM 584 O O . PHE A 1 72 ? 4.029 -22.080 0.403 1.00 82.94 72 PHE A O 1
ATOM 591 N N . GLY A 1 73 ? 4.849 -22.997 -1.462 1.00 82.44 73 GLY A N 1
ATOM 592 C CA . GLY A 1 73 ? 6.208 -23.196 -0.941 1.00 82.44 73 GLY A CA 1
ATOM 593 C C . GLY A 1 73 ? 6.661 -24.653 -0.906 1.00 82.44 73 GLY A C 1
ATOM 594 O O . GLY A 1 73 ? 7.821 -24.892 -0.601 1.00 82.44 73 GLY A O 1
ATOM 595 N N . ALA A 1 74 ? 5.809 -25.608 -1.298 1.00 84.12 74 ALA A N 1
ATOM 596 C CA . ALA A 1 74 ? 6.196 -27.017 -1.409 1.00 84.12 74 ALA A CA 1
ATOM 597 C C . ALA A 1 74 ? 7.294 -27.280 -2.458 1.00 84.12 74 ALA A C 1
ATOM 599 O O . ALA A 1 74 ? 8.014 -28.268 -2.357 1.00 84.12 74 ALA A O 1
ATOM 600 N N . TYR A 1 75 ? 7.453 -26.391 -3.446 1.00 85.19 75 TYR A N 1
ATOM 601 C CA . TYR A 1 75 ? 8.484 -26.496 -4.477 1.00 85.19 75 TYR A CA 1
ATOM 602 C C . TYR A 1 75 ? 9.452 -25.302 -4.428 1.00 85.19 75 TYR A C 1
ATOM 604 O O . TYR A 1 75 ? 8.999 -24.157 -4.314 1.00 85.19 75 TYR A O 1
ATOM 612 N N . PRO A 1 76 ? 10.773 -25.534 -4.585 1.00 78.88 76 PRO A N 1
ATOM 613 C CA . PRO A 1 76 ? 11.790 -24.480 -4.526 1.00 78.88 76 PRO A CA 1
ATOM 614 C C . PRO A 1 76 ? 11.759 -23.542 -5.742 1.00 78.88 76 PRO A C 1
ATOM 616 O O . PRO A 1 76 ? 12.186 -22.394 -5.646 1.00 78.88 76 PRO A O 1
ATOM 619 N N . ARG A 1 77 ? 11.237 -23.997 -6.891 1.00 83.38 77 ARG A N 1
ATOM 620 C CA . ARG A 1 77 ? 11.024 -23.160 -8.081 1.00 83.38 77 ARG A CA 1
ATOM 621 C C . ARG A 1 77 ? 9.534 -22.896 -8.267 1.00 83.38 77 ARG A C 1
ATOM 623 O O . ARG A 1 77 ? 8.761 -23.829 -8.462 1.00 83.38 77 ARG A O 1
ATOM 630 N N . ARG A 1 78 ? 9.138 -21.622 -8.222 1.00 81.38 78 ARG A N 1
ATOM 631 C CA . ARG A 1 78 ? 7.760 -21.183 -8.485 1.00 81.38 78 ARG A CA 1
ATOM 632 C C . ARG A 1 78 ? 7.585 -20.818 -9.957 1.00 81.38 78 ARG A C 1
ATOM 634 O O . ARG A 1 78 ? 8.450 -20.172 -10.543 1.00 81.38 78 ARG A O 1
ATOM 641 N N . THR A 1 79 ? 6.447 -21.186 -10.534 1.00 84.06 79 THR A N 1
ATOM 642 C CA . THR A 1 79 ? 6.005 -20.704 -11.849 1.00 84.06 79 THR A CA 1
ATOM 643 C C . THR A 1 79 ? 5.162 -19.442 -11.679 1.00 84.06 79 THR A C 1
ATOM 645 O O . THR A 1 79 ? 4.363 -19.351 -10.746 1.00 84.06 79 THR A O 1
ATOM 648 N N . SER A 1 80 ? 5.309 -18.465 -12.576 1.00 81.81 80 SER A N 1
ATOM 649 C CA . SER A 1 80 ? 4.439 -17.284 -12.583 1.00 81.81 80 SER A CA 1
ATOM 650 C C . SER A 1 80 ? 3.140 -17.589 -13.325 1.00 81.81 80 SER A C 1
ATOM 652 O O . SER A 1 80 ? 3.181 -18.017 -14.475 1.00 81.81 80 SER A O 1
ATOM 654 N N . LEU A 1 81 ? 1.990 -17.341 -12.690 1.00 85.31 81 LEU A N 1
ATOM 655 C CA . LEU A 1 81 ? 0.682 -17.414 -13.353 1.00 85.31 81 LEU A CA 1
ATOM 656 C C . LEU A 1 81 ? 0.520 -16.282 -14.378 1.00 85.31 81 LEU A C 1
ATOM 658 O O . LEU A 1 81 ? -0.060 -16.475 -15.443 1.00 85.31 81 LEU A O 1
ATOM 662 N N . HIS A 1 82 ? 1.021 -15.090 -14.045 1.00 85.38 82 HIS A N 1
ATOM 663 C CA . HIS A 1 82 ? 0.914 -13.919 -14.900 1.00 85.38 82 HIS A CA 1
ATOM 664 C C . HIS A 1 82 ? 2.251 -13.672 -15.592 1.00 85.38 82 HIS A C 1
ATOM 666 O O . HIS A 1 82 ? 3.251 -13.321 -14.960 1.00 85.38 82 HIS A O 1
ATOM 672 N N . VAL A 1 83 ? 2.272 -13.897 -16.901 1.00 86.12 83 VAL A N 1
ATOM 673 C CA . VAL A 1 83 ? 3.429 -13.616 -17.747 1.00 86.12 83 VAL A CA 1
ATOM 674 C C . VAL A 1 83 ? 3.191 -12.261 -18.396 1.00 86.12 83 VAL A C 1
ATOM 676 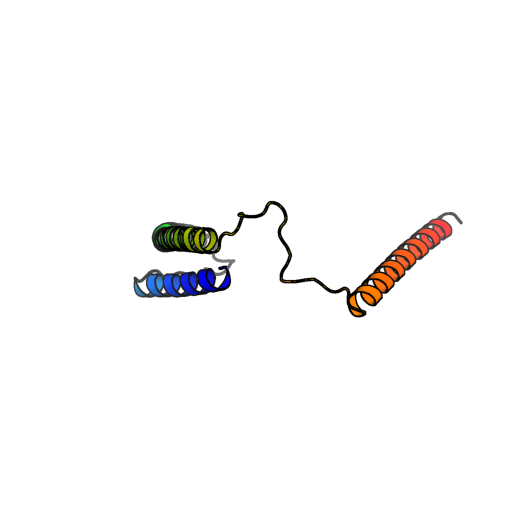O O . VAL A 1 83 ? 2.264 -12.113 -19.191 1.00 86.12 83 VAL A O 1
ATOM 679 N N . HIS A 1 84 ? 4.015 -11.273 -18.047 1.00 84.50 84 HIS A N 1
ATOM 680 C CA . HIS A 1 84 ? 4.006 -9.987 -18.735 1.00 84.50 84 HIS A CA 1
ATOM 681 C C . HIS A 1 84 ? 4.565 -10.199 -20.140 1.00 84.50 84 HIS A C 1
ATOM 683 O O . HIS A 1 84 ? 5.719 -10.595 -20.307 1.00 84.50 84 HIS A 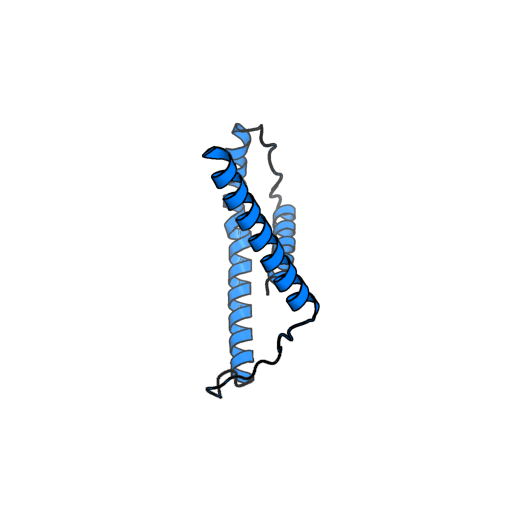O 1
ATOM 689 N N . ARG A 1 85 ? 3.718 -10.001 -21.151 1.00 87.00 85 ARG A N 1
ATOM 690 C CA . ARG A 1 85 ? 4.115 -10.091 -22.556 1.00 87.00 85 ARG A CA 1
ATOM 691 C C . ARG A 1 85 ? 4.556 -8.711 -23.012 1.00 87.00 85 ARG A C 1
ATOM 693 O O . ARG A 1 85 ? 3.824 -7.752 -22.800 1.00 87.00 85 ARG A O 1
ATOM 700 N N . ILE A 1 86 ? 5.721 -8.639 -23.650 1.00 87.31 86 ILE A N 1
ATOM 701 C CA . ILE A 1 86 ? 6.165 -7.416 -24.317 1.00 87.31 86 ILE A CA 1
ATOM 702 C C . ILE A 1 86 ? 5.183 -7.134 -25.446 1.00 87.31 86 ILE A C 1
ATOM 704 O O . ILE A 1 86 ? 4.929 -7.995 -26.295 1.00 87.31 86 ILE A O 1
ATOM 708 N N . THR A 1 87 ? 4.610 -5.940 -25.424 1.00 91.44 87 THR A N 1
ATOM 709 C CA . THR A 1 87 ? 3.678 -5.487 -26.452 1.00 91.44 87 THR A CA 1
ATOM 710 C C . THR A 1 87 ? 4.382 -4.571 -27.445 1.00 91.44 87 THR A C 1
ATOM 712 O O . THR A 1 87 ? 5.431 -3.996 -27.161 1.00 91.44 87 THR A O 1
ATOM 715 N N . VAL A 1 88 ? 3.800 -4.404 -28.635 1.00 90.69 88 VAL A N 1
ATOM 716 C CA . VAL A 1 88 ? 4.324 -3.468 -29.648 1.00 90.69 88 VAL A CA 1
ATOM 717 C C . VAL A 1 88 ? 4.360 -2.032 -29.104 1.00 90.69 88 VAL A C 1
ATOM 719 O O . VAL A 1 88 ? 5.250 -1.262 -29.455 1.00 90.69 88 VAL A O 1
ATOM 722 N N . ALA A 1 89 ? 3.444 -1.693 -28.190 1.00 90.06 89 ALA A N 1
ATOM 723 C CA . ALA A 1 89 ? 3.429 -0.409 -27.499 1.00 90.06 89 ALA A CA 1
ATOM 724 C C . ALA A 1 89 ? 4.705 -0.172 -26.674 1.00 90.06 89 ALA A C 1
ATOM 726 O O . ALA A 1 89 ? 5.243 0.933 -26.710 1.00 90.06 89 ALA A O 1
ATOM 727 N N . ASP A 1 90 ? 5.237 -1.203 -26.009 1.00 89.31 90 ASP A N 1
ATOM 728 C CA . ASP A 1 90 ? 6.498 -1.093 -25.267 1.00 89.31 90 ASP A CA 1
ATOM 729 C C . ASP A 1 90 ? 7.663 -0.798 -26.215 1.00 89.31 90 ASP A C 1
ATOM 731 O O . ASP A 1 90 ? 8.488 0.067 -25.935 1.00 89.31 90 ASP A O 1
ATOM 735 N N . VAL A 1 91 ? 7.705 -1.465 -27.374 1.00 93.19 91 VAL A N 1
ATOM 736 C CA . VAL A 1 91 ? 8.759 -1.259 -28.383 1.00 93.19 91 VAL A CA 1
ATOM 737 C C . VAL A 1 91 ? 8.731 0.169 -28.928 1.00 93.19 91 VAL A C 1
ATOM 739 O O . VAL A 1 91 ? 9.776 0.815 -29.012 1.00 93.19 91 VAL A O 1
ATOM 742 N N . ILE A 1 92 ? 7.545 0.687 -29.255 1.00 95.31 92 ILE A N 1
ATOM 743 C CA . ILE A 1 92 ? 7.380 2.072 -29.717 1.00 95.31 92 ILE A CA 1
ATOM 744 C C . ILE A 1 92 ? 7.778 3.054 -28.609 1.00 95.31 92 ILE A C 1
ATOM 746 O O . ILE A 1 92 ? 8.483 4.026 -28.883 1.00 95.31 92 ILE A O 1
ATOM 750 N N . GLY A 1 93 ? 7.379 2.785 -27.362 1.00 93.50 93 GLY A N 1
ATOM 751 C CA . GLY A 1 93 ? 7.757 3.595 -26.204 1.00 93.50 93 GLY A CA 1
ATOM 752 C C . GLY A 1 93 ? 9.273 3.676 -26.020 1.00 93.50 93 GLY A C 1
ATOM 753 O O . GLY A 1 93 ? 9.820 4.769 -25.866 1.00 93.50 93 GLY A O 1
ATOM 754 N N . TRP A 1 94 ? 9.966 2.540 -26.122 1.00 95.31 94 TRP A N 1
ATOM 755 C CA . TRP A 1 94 ? 11.428 2.479 -26.070 1.00 95.31 94 TRP A CA 1
ATOM 756 C C . TRP A 1 94 ? 12.091 3.252 -27.210 1.00 95.31 94 TRP A C 1
ATOM 758 O O . TRP A 1 94 ? 13.034 4.007 -26.973 1.00 95.31 94 TRP A O 1
ATOM 768 N N . LEU A 1 95 ? 11.587 3.103 -28.435 1.00 96.00 95 LEU A N 1
ATOM 769 C CA . LEU A 1 95 ? 12.131 3.791 -29.605 1.00 96.00 95 LEU A CA 1
ATOM 770 C C . LEU A 1 95 ? 11.990 5.313 -29.455 1.00 96.00 95 LEU A C 1
ATOM 772 O O . LEU A 1 95 ? 12.956 6.049 -29.655 1.00 96.00 95 LEU A O 1
ATOM 776 N N . LEU A 1 96 ? 10.819 5.785 -29.027 1.00 95.50 96 LEU A N 1
ATOM 777 C CA . LEU A 1 96 ? 10.557 7.207 -28.811 1.00 95.50 96 LEU A CA 1
ATOM 778 C C . LEU A 1 96 ? 11.451 7.775 -27.696 1.00 95.50 96 LEU A C 1
ATOM 780 O O . LEU A 1 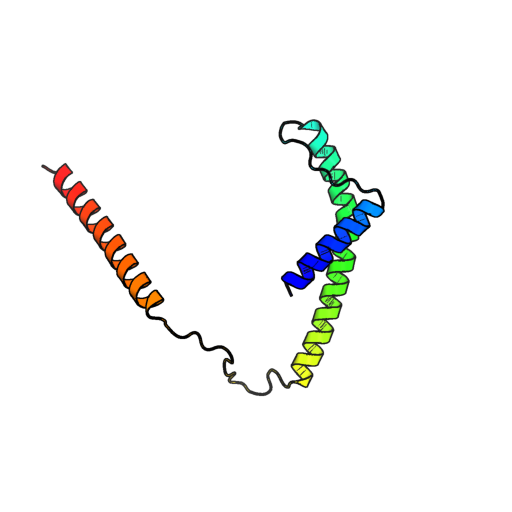96 ? 12.018 8.856 -27.858 1.00 95.50 96 LEU A O 1
ATOM 784 N N . LEU A 1 97 ? 11.653 7.030 -26.605 1.00 95.50 97 LEU A N 1
ATOM 785 C CA . LEU A 1 97 ? 12.549 7.431 -25.517 1.00 95.50 97 LEU A CA 1
ATOM 786 C C . LEU A 1 97 ? 14.002 7.568 -25.988 1.00 95.50 97 LEU A C 1
ATOM 788 O O . LEU A 1 97 ? 14.669 8.551 -25.653 1.00 95.50 97 LEU A O 1
ATOM 792 N N . ILE A 1 98 ? 14.486 6.624 -26.798 1.00 96.81 98 ILE A N 1
ATOM 793 C CA . ILE A 1 98 ? 15.825 6.698 -27.398 1.00 96.81 98 ILE A CA 1
ATOM 794 C C . ILE A 1 98 ? 15.920 7.912 -28.326 1.00 96.81 98 ILE A C 1
ATOM 796 O O . ILE A 1 98 ? 16.878 8.678 -28.228 1.00 96.81 98 ILE A O 1
ATOM 800 N N . ALA A 1 99 ? 14.919 8.127 -29.182 1.00 95.88 99 ALA A N 1
ATOM 801 C CA . ALA A 1 99 ? 14.893 9.247 -30.118 1.00 95.88 99 ALA A CA 1
ATOM 802 C C . ALA A 1 99 ? 14.904 10.606 -29.399 1.00 95.88 99 ALA A C 1
ATOM 804 O O . ALA A 1 99 ? 15.680 11.488 -29.767 1.00 95.88 99 ALA A O 1
ATOM 805 N N . LEU A 1 100 ? 14.104 10.766 -28.340 1.00 95.69 100 LEU A N 1
ATOM 806 C CA . LEU A 1 100 ? 14.093 11.983 -27.524 1.00 95.69 100 LEU A CA 1
ATOM 807 C C . LEU A 1 100 ? 15.433 12.211 -26.829 1.00 95.69 100 LEU A C 1
ATOM 809 O O . LEU A 1 100 ? 15.955 13.325 -26.842 1.00 95.69 100 LEU A O 1
ATOM 813 N N . THR A 1 101 ? 16.008 11.161 -26.248 1.00 95.31 101 THR A N 1
ATOM 814 C CA . THR A 1 101 ? 17.291 11.264 -25.546 1.00 95.31 101 THR A CA 1
ATOM 815 C C . THR A 1 101 ? 18.410 11.650 -26.516 1.00 95.31 101 THR A C 1
ATOM 817 O O . THR A 1 101 ? 19.196 12.552 -26.230 1.00 95.31 101 THR A O 1
ATOM 820 N N . ALA A 1 102 ? 18.442 11.034 -27.700 1.00 94.19 102 ALA A N 1
ATOM 821 C CA . ALA A 1 102 ? 19.377 11.383 -28.762 1.00 94.19 102 ALA A CA 1
ATOM 822 C C . ALA A 1 102 ? 19.193 12.835 -29.233 1.00 94.19 102 ALA A C 1
ATOM 824 O O . ALA A 1 102 ? 20.178 13.560 -29.366 1.00 94.19 102 ALA A O 1
ATOM 825 N N . ALA A 1 103 ? 17.950 13.291 -29.418 1.00 93.75 103 ALA A N 1
ATOM 826 C CA . ALA A 1 103 ? 17.657 14.669 -29.808 1.00 93.75 103 ALA A CA 1
ATOM 827 C C . ALA A 1 103 ? 18.172 15.686 -28.775 1.00 93.75 103 ALA A C 1
ATOM 829 O O . ALA A 1 103 ? 18.805 16.672 -29.152 1.00 93.75 103 ALA A O 1
ATOM 830 N N . VAL A 1 104 ? 17.969 15.429 -27.478 1.00 93.56 104 VAL A N 1
ATOM 831 C CA . VAL A 1 104 ? 18.486 16.290 -26.400 1.00 93.56 104 VAL A CA 1
ATOM 832 C C . VAL A 1 104 ? 20.014 16.346 -26.417 1.00 93.56 104 VAL A C 1
ATOM 834 O O . VAL A 1 104 ? 20.580 17.432 -26.305 1.00 93.56 104 VAL A O 1
ATOM 837 N N . ILE A 1 105 ? 20.689 15.206 -26.594 1.00 92.50 105 ILE A N 1
ATOM 838 C CA . ILE A 1 105 ? 22.157 15.154 -26.665 1.00 92.50 105 ILE A CA 1
ATOM 839 C C . ILE A 1 105 ? 22.668 15.952 -27.869 1.00 92.50 105 ILE A C 1
ATOM 841 O O . ILE A 1 105 ? 23.573 16.769 -27.719 1.00 92.50 105 ILE A O 1
ATOM 845 N N . ILE A 1 106 ? 22.068 15.765 -29.046 1.00 92.19 106 ILE A N 1
ATOM 846 C CA . ILE A 1 106 ? 22.461 16.470 -30.273 1.00 92.19 106 ILE A CA 1
ATOM 847 C C . ILE A 1 106 ? 22.284 17.982 -30.110 1.00 92.19 106 ILE A C 1
ATOM 849 O O . ILE A 1 106 ? 23.198 18.743 -30.424 1.00 92.19 106 ILE A O 1
ATOM 853 N N . LEU A 1 107 ? 21.143 18.421 -29.572 1.00 89.75 107 LEU A N 1
ATOM 854 C CA . LEU A 1 107 ? 20.889 19.836 -29.300 1.00 89.75 107 LEU A CA 1
ATOM 855 C C . LEU A 1 107 ? 21.887 20.410 -28.291 1.00 89.75 107 LEU A C 1
ATOM 857 O O . LEU A 1 107 ? 22.368 21.524 -28.477 1.00 89.75 107 LEU A O 1
ATOM 861 N N . ASN A 1 108 ? 22.230 19.656 -27.246 1.00 88.00 108 ASN A N 1
ATOM 862 C CA . ASN A 1 108 ? 23.198 20.087 -26.243 1.00 88.00 108 ASN A CA 1
ATOM 863 C C . ASN A 1 108 ? 24.607 20.243 -26.845 1.00 88.00 108 ASN A C 1
ATOM 865 O O . ASN A 1 108 ? 25.239 21.282 -26.661 1.00 88.00 108 ASN A O 1
ATOM 869 N N . VAL A 1 109 ? 25.060 19.264 -27.634 1.00 86.75 109 VAL A N 1
ATOM 870 C CA . VAL A 1 109 ? 26.365 19.306 -28.315 1.00 86.75 109 VAL A CA 1
ATOM 871 C C . VAL A 1 109 ? 26.429 20.454 -29.325 1.00 86.75 109 VAL A C 1
ATOM 873 O O . VAL A 1 109 ? 27.399 21.211 -29.322 1.00 86.75 109 VAL A O 1
ATOM 876 N N . LEU A 1 110 ? 25.390 20.636 -30.146 1.00 82.38 110 LEU A N 1
ATOM 877 C CA . LEU A 1 110 ? 25.309 21.749 -31.098 1.00 82.38 110 LEU A CA 1
ATOM 878 C C . LEU A 1 110 ? 25.285 23.107 -30.388 1.00 82.38 110 LEU A C 1
ATOM 880 O O . LEU A 1 110 ? 25.935 24.048 -30.839 1.00 82.38 110 LEU A O 1
ATOM 884 N N . HIS A 1 111 ? 24.584 23.214 -29.258 1.00 75.81 111 HIS A N 1
ATOM 885 C CA . HIS A 1 111 ? 24.543 24.448 -28.480 1.00 75.81 111 HIS A CA 1
ATOM 886 C C . HIS A 1 111 ? 25.899 24.784 -27.837 1.00 75.81 111 HIS A C 1
ATOM 888 O O . HIS A 1 111 ? 26.296 25.949 -27.829 1.00 75.81 111 HIS A O 1
ATOM 894 N N . ILE A 1 112 ? 26.637 23.780 -27.348 1.00 67.81 112 ILE A N 1
ATOM 895 C CA . ILE A 1 112 ? 28.000 23.956 -26.823 1.00 67.81 112 ILE A CA 1
ATOM 896 C C . ILE A 1 112 ? 28.969 24.357 -27.945 1.00 67.81 112 ILE A C 1
ATOM 898 O O . ILE A 1 112 ? 29.753 25.287 -27.758 1.00 67.81 112 ILE A O 1
ATOM 902 N N . ALA A 1 113 ? 28.888 23.715 -29.114 1.00 60.25 113 ALA A N 1
ATOM 903 C CA . ALA A 1 113 ? 29.735 24.025 -30.269 1.00 60.25 113 ALA A CA 1
ATOM 904 C C . ALA A 1 113 ? 29.506 25.452 -30.801 1.00 60.25 113 ALA A C 1
ATOM 906 O O . ALA A 1 113 ? 30.461 26.155 -31.116 1.00 60.25 113 ALA A O 1
ATOM 907 N N . ASN A 1 114 ? 28.254 25.921 -30.819 1.00 67.12 114 ASN A N 1
ATOM 908 C CA . ASN A 1 114 ? 27.901 27.278 -31.248 1.00 67.12 114 ASN A CA 1
ATOM 909 C C . ASN A 1 114 ? 28.337 28.380 -30.259 1.00 67.12 114 ASN A C 1
ATOM 911 O O . ASN A 1 114 ? 28.260 29.557 -30.587 1.00 67.12 114 ASN A O 1
ATOM 915 N N . ARG A 1 115 ? 28.759 28.032 -29.036 1.00 60.69 115 ARG A N 1
ATOM 916 C CA . ARG A 1 115 ? 29.196 29.001 -28.013 1.00 60.69 115 ARG A CA 1
ATOM 917 C C . ARG A 1 115 ? 30.710 29.259 -28.026 1.00 60.69 115 ARG A C 1
ATOM 919 O O . ARG A 1 115 ? 31.163 30.142 -27.306 1.00 60.69 115 ARG A O 1
ATOM 926 N N . GLN A 1 116 ? 31.484 28.465 -28.771 1.00 55.72 116 GLN A N 1
ATOM 927 C CA . GLN A 1 116 ? 32.951 28.567 -28.848 1.00 55.72 116 GLN A CA 1
ATOM 928 C C . GLN A 1 116 ? 33.468 29.272 -30.117 1.00 55.72 116 GLN A C 1
ATOM 930 O O . GLN A 1 116 ? 34.681 29.417 -30.260 1.00 55.72 116 GLN A O 1
ATOM 935 N N . VAL A 1 117 ? 32.571 29.701 -31.013 1.00 47.94 117 VAL A N 1
ATOM 936 C CA . VAL A 1 117 ? 32.860 30.576 -32.167 1.00 47.94 117 VAL A CA 1
ATOM 937 C C . VAL A 1 117 ? 32.534 32.013 -31.785 1.00 47.94 117 VAL A C 1
ATOM 939 O O . VAL A 1 117 ? 33.336 32.903 -32.135 1.00 47.94 117 VAL A O 1
#

Sequence (117 aa):
FLPQLVERTTVLVQVVQVRGYDLTLPRWWQTPYWFRYIGRVVGVLPIVTIPLLVNALRNTSVLAMVVDARAFGAYPRRTSLHVHRITVADVIGWLLLIALTAAVIILNVLHIANRQV